Protein AF-A0A2V9C269-F1 (afdb_monomer)

pLDDT: mean 90.98, std 7.94, range [66.44, 98.56]

Sequence (159 aa):
MAYQQVLPTGTNFQASFNASKVSTNNSFNTVNPSLATTLEFTVTQPLLRNFGLFPIRAPILIAQSNLKQARANFT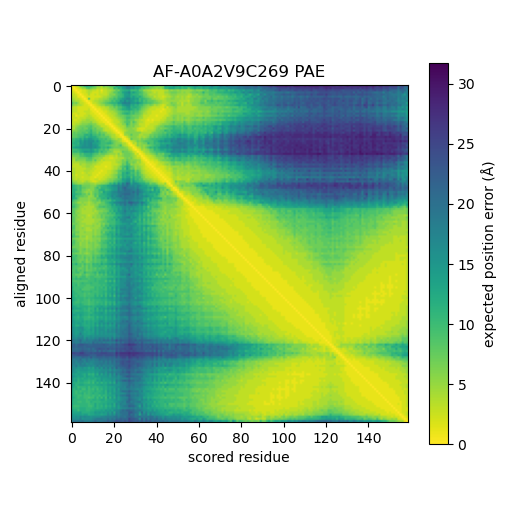AEVNTIILQVVQDYWSVVLARENLDVQRKSLDEAQKSYDHDKKALSLGALPPLDIYRSESQVASRRVGVIQAEYALKQTADIFR

Secondary structure (DSSP, 8-state):
-EEEEE-TTS-EEEEEEEEEEE----TT-SS-SEEEEEEEEEEE--SSTT-SHHHHHHHHHHHHHHHHHHHHHHHHHHHHHHHHHHHHHHHHHHHHHHHHHHHHHHHHHHHHHHHHHHHHHTT-S-TTHHHHHHHHHHHHHHHHHHHHHHHHHHHGGG-

Nearest PDB structures (foldseek):
  5c21-assembly1_A  TM=7.548E-01  e=9.177E-02  Escherichia coli
  5c21-assembly1_B  TM=8.311E-01  e=1.737E-01  Escherichia coli
  5c22-assembly3_C  TM=7.937E-01  e=2.716E-01  Escherichia coli
  5c22-assembly4_D  TM=7.219E-01  e=3.289E-01  Escherichia coli
  4tko-assembly1_B  TM=6.704E-01  e=1.964E+00  Aquifex aeolicus VF5

Solvent-accessible surface area (backbone atoms only — not comparable to full-atom values): 8637 Å² total; per-residue (Å²): 92,74,50,77,49,74,46,70,50,41,33,35,42,34,40,39,45,46,76,48,76,52,74,77,91,60,91,85,56,92,70,70,65,40,74,51,74,50,79,48,78,46,76,48,68,45,87,72,76,56,41,37,54,61,63,70,42,44,64,56,53,50,52,53,50,52,51,52,49,50,52,51,49,51,53,50,50,52,51,49,51,54,51,49,53,53,51,49,52,51,48,29,52,50,30,48,54,49,28,52,52,32,48,51,52,26,53,53,33,45,52,51,32,56,49,46,53,51,34,37,75,71,68,74,39,65,84,70,58,52,57,55,36,49,49,48,29,54,53,31,49,52,51,30,55,54,28,51,50,50,26,50,60,45,48,57,77,80,109

Radius of gyration: 44.08 Å; Cα contacts (8 Å, |Δi|>4): 139; chains: 1; bounding box: 69×50×122 Å

Foldseek 3Di:
DKDWDQDLFQKIKMWDWDWDFQADPDPPDPDGRDIDIDIDIDIDADDPPSGHNCVVCVVVVVVVVVVVVVVVVVVVVVVVVVVVVVVLVVQLVVLVVQLVVLVVQLVVLVVVLVVQVVCVVVVNHDPVVSVVSVVSNVVSVVSNVVSVVSSVVSVVVVD

Structure (mmCIF, N/CA/C/O backbone):
data_AF-A0A2V9C269-F1
#
_entry.id   AF-A0A2V9C269-F1
#
loop_
_atom_site.group_PDB
_atom_site.id
_atom_site.type_symbol
_atom_site.label_atom_id
_atom_site.label_alt_id
_atom_site.label_comp_id
_atom_site.label_asym_id
_atom_site.label_entity_id
_atom_site.label_seq_id
_atom_site.pdbx_PDB_ins_code
_atom_site.Cartn_x
_atom_site.Cartn_y
_atom_site.Cartn_z
_atom_site.occupancy
_atom_site.B_iso_or_equiv
_atom_site.auth_seq_id
_atom_site.auth_comp_id
_atom_site.auth_asym_id
_atom_site.auth_atom_id
_atom_site.pdbx_PDB_model_num
ATOM 1 N N . MET A 1 1 ? 17.841 16.210 -51.890 1.00 69.94 1 MET A N 1
ATOM 2 C CA . MET A 1 1 ? 17.170 15.007 -51.346 1.00 69.94 1 MET A CA 1
ATOM 3 C C . MET A 1 1 ? 18.230 14.135 -50.704 1.00 69.94 1 MET A C 1
ATOM 5 O O . MET A 1 1 ? 19.306 14.033 -51.278 1.00 69.94 1 MET A O 1
ATOM 9 N N . ALA A 1 2 ? 17.968 13.564 -49.530 1.00 82.50 2 ALA A N 1
ATOM 10 C CA . ALA A 1 2 ? 18.916 12.685 -48.852 1.00 82.50 2 ALA A CA 1
ATOM 11 C C . ALA A 1 2 ? 18.207 11.401 -48.410 1.00 82.50 2 ALA A C 1
ATOM 13 O O . ALA A 1 2 ? 17.127 11.464 -47.828 1.00 82.50 2 ALA A O 1
ATOM 14 N N . TYR A 1 3 ? 18.810 10.256 -48.711 1.00 89.50 3 TYR A N 1
ATOM 15 C CA . TYR A 1 3 ? 18.418 8.943 -48.217 1.00 89.50 3 TYR A CA 1
ATOM 16 C C . TYR A 1 3 ? 19.460 8.492 -47.201 1.00 89.50 3 TYR A C 1
ATOM 18 O O . TYR A 1 3 ? 20.652 8.591 -47.479 1.00 89.50 3 TYR A O 1
ATOM 26 N N . GLN A 1 4 ? 19.030 8.003 -46.040 1.00 91.50 4 GLN A N 1
ATOM 27 C CA . GLN A 1 4 ? 19.929 7.483 -45.015 1.00 91.50 4 GLN A CA 1
ATOM 28 C C . GLN A 1 4 ? 19.351 6.204 -44.416 1.00 91.50 4 GLN A C 1
ATOM 30 O O . GLN A 1 4 ? 18.192 6.177 -44.005 1.00 91.50 4 GLN A O 1
ATOM 35 N N . GLN A 1 5 ? 20.170 5.157 -44.327 1.00 88.56 5 GLN A N 1
ATOM 36 C CA . GLN A 1 5 ? 19.790 3.881 -43.732 1.00 88.56 5 GLN A CA 1
ATOM 37 C C . GLN A 1 5 ? 20.951 3.292 -42.932 1.00 88.56 5 GLN A C 1
ATOM 39 O O . GLN A 1 5 ? 22.079 3.204 -43.414 1.00 88.56 5 GLN A O 1
ATOM 44 N N . VAL A 1 6 ? 20.660 2.835 -41.714 1.00 87.44 6 VAL A N 1
ATOM 45 C CA . VAL A 1 6 ? 21.601 2.055 -40.904 1.00 87.44 6 VAL A CA 1
ATOM 46 C C . VAL A 1 6 ? 21.299 0.572 -41.099 1.00 87.44 6 VAL A C 1
ATOM 48 O O . VAL A 1 6 ? 20.184 0.111 -40.855 1.00 87.44 6 VAL A O 1
ATOM 51 N N . LEU A 1 7 ? 22.292 -0.175 -41.566 1.00 84.62 7 LEU A N 1
ATOM 52 C CA . LEU A 1 7 ? 22.238 -1.621 -41.728 1.00 84.62 7 LEU A CA 1
ATOM 53 C C . LEU A 1 7 ? 22.387 -2.315 -40.364 1.00 84.62 7 LEU A C 1
ATOM 55 O O . LEU A 1 7 ? 23.061 -1.788 -39.476 1.00 84.62 7 LEU A O 1
ATOM 59 N N . PRO A 1 8 ? 21.852 -3.540 -40.195 1.00 78.19 8 PRO A N 1
ATOM 60 C CA . PRO A 1 8 ? 21.970 -4.296 -38.945 1.00 78.19 8 PRO A CA 1
ATOM 61 C C . PRO A 1 8 ? 23.412 -4.507 -38.451 1.00 78.19 8 PRO A C 1
ATOM 63 O O . PRO A 1 8 ? 23.618 -4.756 -37.268 1.00 78.19 8 PRO A O 1
ATOM 66 N N . THR A 1 9 ? 24.403 -4.419 -39.340 1.00 79.69 9 THR A N 1
ATOM 67 C CA . THR A 1 9 ? 25.836 -4.600 -39.063 1.00 79.69 9 THR A CA 1
ATOM 68 C C . THR A 1 9 ? 26.529 -3.385 -38.440 1.00 79.69 9 THR A C 1
ATOM 70 O O . THR A 1 9 ? 27.705 -3.494 -38.098 1.00 79.69 9 THR A O 1
ATOM 73 N N . GLY A 1 10 ? 25.859 -2.234 -38.319 1.00 81.38 10 GLY A N 1
ATOM 74 C CA . GLY A 1 10 ? 26.494 -0.977 -37.894 1.00 81.38 10 GLY A CA 1
ATOM 75 C C . GLY A 1 10 ? 26.750 -0.005 -39.041 1.00 81.38 10 GLY A C 1
ATOM 76 O O . GLY A 1 10 ? 26.981 1.177 -38.798 1.00 81.38 10 GLY A O 1
ATOM 77 N N . THR A 1 11 ? 26.714 -0.488 -40.286 1.00 87.00 11 THR A N 1
ATOM 78 C CA . THR A 1 11 ? 27.056 0.309 -41.467 1.0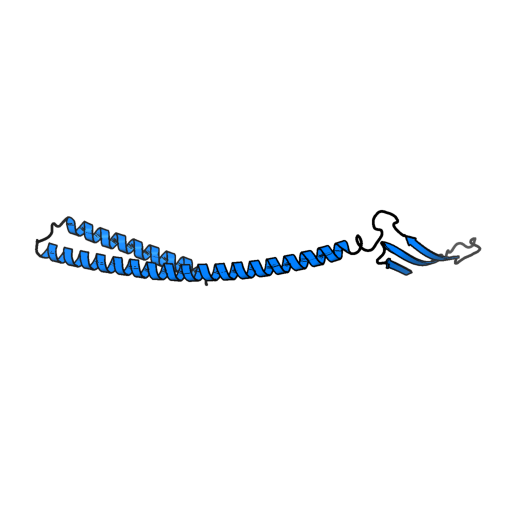0 87.00 11 THR A CA 1
ATOM 79 C C . THR A 1 11 ? 25.963 1.331 -41.765 1.00 87.00 11 THR A C 1
ATOM 81 O O . THR A 1 11 ? 24.801 0.969 -41.927 1.00 87.00 11 THR A O 1
ATOM 84 N N . ASN A 1 12 ? 26.325 2.605 -41.869 1.00 88.62 12 ASN A N 1
ATOM 85 C CA . ASN A 1 12 ? 25.430 3.677 -42.293 1.00 88.62 12 ASN A CA 1
ATOM 86 C C . ASN A 1 12 ? 25.665 3.974 -43.780 1.00 88.62 12 ASN A C 1
ATOM 88 O O . ASN A 1 12 ? 26.801 4.216 -44.188 1.00 88.62 12 ASN A O 1
ATOM 92 N N . PHE A 1 13 ? 24.600 3.917 -44.573 1.00 91.62 13 PHE A N 1
ATOM 93 C CA . PHE A 1 13 ? 24.581 4.287 -45.982 1.00 91.62 13 PHE A CA 1
ATOM 94 C C . PHE A 1 13 ? 23.792 5.584 -46.147 1.00 91.62 13 PHE A C 1
ATOM 96 O O . PHE A 1 13 ? 22.622 5.648 -45.761 1.00 91.62 13 PHE A O 1
ATOM 103 N N . GLN A 1 14 ? 24.414 6.592 -46.752 1.00 93.25 14 GLN A N 1
ATOM 104 C CA . GLN A 1 14 ? 23.788 7.865 -47.072 1.00 93.25 14 GLN A CA 1
ATOM 105 C C . GLN A 1 14 ? 23.986 8.198 -48.553 1.00 93.25 14 GLN A C 1
ATOM 107 O O . GLN A 1 14 ? 25.093 8.114 -49.072 1.00 93.25 14 GLN A O 1
ATOM 112 N N . ALA A 1 15 ? 22.912 8.593 -49.230 1.00 92.81 15 ALA A N 1
ATOM 113 C CA . ALA A 1 15 ? 22.949 9.109 -50.592 1.00 92.81 15 ALA A CA 1
ATOM 114 C C . ALA A 1 15 ? 22.329 10.505 -50.602 1.00 92.81 15 ALA A C 1
ATOM 116 O O . ALA A 1 15 ? 21.193 10.677 -50.156 1.00 92.81 15 ALA A O 1
ATOM 117 N N . SER A 1 16 ? 23.063 11.503 -51.085 1.00 92.50 16 SER A N 1
ATOM 118 C CA . SER A 1 16 ? 22.619 12.891 -51.128 1.00 92.50 16 SER A CA 1
ATOM 119 C C . SER A 1 16 ? 22.661 13.418 -52.562 1.00 92.50 16 SER A C 1
ATOM 121 O O . SER A 1 16 ? 23.613 13.204 -53.304 1.00 92.50 16 SER A O 1
ATOM 123 N N . PHE A 1 17 ? 21.583 14.079 -52.972 1.00 92.19 17 PHE A N 1
ATOM 124 C CA . PHE A 1 17 ? 21.476 14.770 -54.250 1.00 92.19 17 PHE A CA 1
ATOM 125 C C . PHE A 1 17 ? 21.158 16.238 -53.986 1.00 92.19 17 PHE A C 1
ATOM 127 O O . PHE A 1 17 ? 20.111 16.564 -53.405 1.00 92.19 17 PHE A O 1
ATOM 134 N N . ASN A 1 18 ? 22.054 17.119 -54.413 1.00 90.75 18 ASN A N 1
ATOM 135 C CA . ASN A 1 18 ? 21.913 18.562 -54.336 1.00 90.75 18 ASN A CA 1
ATOM 136 C C . ASN A 1 18 ? 22.000 19.148 -55.747 1.00 90.75 18 ASN A C 1
ATOM 138 O O . ASN A 1 18 ? 22.950 18.878 -56.469 1.00 90.75 18 ASN A O 1
ATOM 142 N N . ALA A 1 19 ? 21.017 19.953 -56.135 1.00 88.62 19 ALA A N 1
ATOM 143 C CA . ALA A 1 19 ? 21.077 20.755 -57.347 1.00 88.62 19 ALA A CA 1
ATOM 144 C C . ALA A 1 19 ? 20.823 22.206 -56.946 1.00 88.62 19 ALA A C 1
ATOM 146 O O . ALA A 1 19 ? 19.742 22.542 -56.459 1.00 88.62 19 ALA A O 1
ATOM 147 N N . SER A 1 20 ? 21.831 23.053 -57.120 1.00 87.00 20 SER A N 1
ATOM 148 C CA . SER A 1 20 ? 21.763 24.478 -56.826 1.00 87.00 20 SER A CA 1
ATOM 149 C C . SER A 1 20 ? 21.862 25.263 -58.127 1.00 87.00 20 SER A C 1
ATOM 151 O O . SER A 1 20 ? 22.798 25.108 -58.910 1.00 87.00 20 SER A O 1
ATOM 153 N N . LYS A 1 21 ? 20.848 26.089 -58.381 1.00 86.62 21 LYS A N 1
ATOM 154 C CA . LYS A 1 21 ? 20.827 27.033 -59.495 1.00 86.62 21 LYS A CA 1
ATOM 155 C C . LYS A 1 21 ? 21.064 28.421 -58.923 1.00 86.62 21 LYS A C 1
ATOM 157 O O . LYS A 1 21 ? 20.226 28.917 -58.173 1.00 86.62 21 LYS A O 1
ATOM 162 N N . VAL A 1 22 ? 22.181 29.039 -59.281 1.00 81.69 22 VAL A N 1
ATOM 163 C CA . VAL A 1 22 ? 22.511 30.402 -58.868 1.00 81.69 22 VAL A CA 1
ATOM 164 C C . VAL A 1 22 ? 22.366 31.314 -60.080 1.00 81.69 22 VAL A C 1
ATOM 166 O O . VAL A 1 22 ? 23.098 31.203 -61.062 1.00 81.69 22 VAL A O 1
ATOM 169 N N . SER A 1 23 ? 21.387 32.211 -60.013 1.00 84.69 23 SER A N 1
ATOM 170 C CA . SER A 1 23 ? 21.170 33.254 -61.017 1.00 84.69 23 SER A CA 1
ATOM 171 C C . SER A 1 23 ? 21.701 34.582 -60.478 1.00 84.69 23 SER A C 1
ATOM 173 O O . SER A 1 23 ? 21.441 34.920 -59.324 1.00 84.69 23 SER A O 1
ATOM 175 N N . THR A 1 24 ? 22.411 35.353 -61.301 1.00 79.44 24 THR A N 1
ATOM 176 C CA . THR A 1 24 ? 22.871 36.713 -60.956 1.00 79.44 24 THR A CA 1
ATOM 177 C C . THR A 1 24 ? 22.316 37.746 -61.942 1.00 79.44 24 THR A C 1
ATOM 179 O O . THR A 1 24 ? 21.845 37.387 -63.015 1.00 79.44 24 THR A O 1
ATOM 182 N N . ASN A 1 25 ? 22.340 39.031 -61.600 1.00 80.38 25 ASN A N 1
ATOM 183 C CA . ASN A 1 25 ? 21.945 40.138 -62.484 1.00 80.38 25 ASN A CA 1
ATOM 184 C C . ASN A 1 25 ? 23.157 40.904 -63.053 1.00 80.38 25 ASN A C 1
ATOM 186 O O . ASN A 1 25 ? 22.989 41.946 -63.679 1.00 80.38 25 ASN A O 1
ATOM 190 N N . ASN A 1 26 ? 24.375 40.404 -62.824 1.00 78.38 26 ASN A N 1
ATOM 191 C CA . ASN A 1 26 ? 25.607 41.037 -63.281 1.00 78.38 26 ASN A CA 1
ATOM 192 C C . ASN A 1 26 ? 25.884 40.746 -64.769 1.00 78.38 26 ASN A C 1
ATOM 194 O O . ASN A 1 26 ? 26.127 39.599 -65.145 1.00 78.38 26 ASN A O 1
ATOM 198 N N . SER A 1 27 ? 25.916 41.800 -65.588 1.00 75.38 27 SER A N 1
ATOM 199 C CA . SER A 1 27 ? 26.142 41.759 -67.042 1.00 75.38 27 SER A CA 1
ATOM 200 C C . SER A 1 27 ? 27.546 41.306 -67.463 1.00 75.38 27 SER A C 1
ATOM 202 O O . SER A 1 27 ? 27.749 40.973 -68.626 1.00 75.38 27 SER A O 1
ATOM 204 N N . PHE A 1 28 ? 28.514 41.282 -66.538 1.00 79.44 28 PHE A N 1
ATOM 205 C CA . PHE A 1 28 ? 29.874 40.782 -66.783 1.00 79.44 28 PHE A CA 1
ATOM 206 C C . PHE A 1 28 ? 30.040 39.286 -66.478 1.00 79.44 28 PHE A C 1
ATOM 208 O O . PHE A 1 28 ? 31.120 38.736 -66.689 1.00 79.44 28 PHE A O 1
ATOM 215 N N . ASN A 1 29 ? 29.000 38.611 -65.971 1.00 76.25 29 ASN A N 1
ATOM 216 C CA . ASN A 1 29 ? 29.059 37.176 -65.719 1.00 76.25 29 ASN A CA 1
ATOM 217 C C . ASN A 1 29 ? 28.689 36.394 -66.989 1.00 76.25 29 ASN A C 1
ATOM 219 O O . ASN A 1 29 ? 27.528 36.360 -67.391 1.00 76.25 29 ASN A O 1
ATOM 223 N N . THR A 1 30 ? 29.681 35.763 -67.617 1.00 68.00 30 THR A N 1
ATOM 224 C CA . THR A 1 30 ? 29.549 35.088 -68.919 1.00 68.00 30 THR A CA 1
ATOM 225 C C . THR A 1 30 ? 28.811 33.747 -68.861 1.00 68.00 30 THR A C 1
ATOM 227 O O . THR A 1 30 ? 28.355 33.272 -69.899 1.00 68.00 30 THR A O 1
ATOM 230 N N . VAL A 1 31 ? 28.647 33.143 -67.675 1.00 66.44 31 VAL A N 1
ATOM 231 C CA . VAL A 1 31 ? 27.913 31.878 -67.482 1.00 66.44 31 VAL A CA 1
ATOM 232 C C . VAL A 1 31 ? 26.880 32.050 -66.368 1.00 66.44 31 VAL A C 1
ATOM 234 O O . VAL A 1 31 ? 27.180 31.949 -65.178 1.00 66.44 31 VAL A O 1
ATOM 237 N N . ASN A 1 32 ? 25.645 32.347 -66.770 1.00 77.31 32 ASN A N 1
ATOM 238 C CA . ASN A 1 32 ? 24.528 32.652 -65.882 1.00 77.31 32 ASN A CA 1
ATOM 239 C C . ASN A 1 32 ? 23.202 32.211 -66.532 1.00 77.31 32 ASN A C 1
ATOM 241 O O . ASN A 1 32 ? 22.956 32.581 -67.681 1.00 77.31 32 ASN A O 1
ATOM 245 N N . PRO A 1 33 ? 22.325 31.469 -65.834 1.00 74.00 33 PRO A N 1
ATOM 246 C CA . PRO A 1 33 ? 22.483 30.934 -64.478 1.00 74.00 33 PRO A CA 1
ATOM 247 C C . PRO A 1 33 ? 23.500 29.792 -64.406 1.00 74.00 33 PRO A C 1
ATOM 249 O O . PRO A 1 33 ? 23.561 28.958 -65.308 1.00 74.00 33 PRO A O 1
ATOM 252 N N . SER A 1 34 ? 24.268 29.728 -63.316 1.00 81.31 34 SER A N 1
ATOM 253 C CA . SER A 1 34 ? 25.125 28.575 -63.044 1.00 81.31 34 SER A CA 1
ATOM 254 C C . SER A 1 34 ? 24.307 27.484 -62.357 1.00 81.31 34 SER A C 1
ATOM 256 O O . SER A 1 34 ? 23.530 27.739 -61.434 1.00 81.31 34 SER A O 1
ATOM 258 N N . LEU A 1 35 ? 24.447 26.255 -62.847 1.00 84.06 35 LEU A N 1
ATOM 259 C CA . LEU A 1 35 ? 23.828 25.077 -62.257 1.00 84.06 35 LEU A CA 1
ATOM 260 C C . LEU A 1 35 ? 24.937 24.178 -61.717 1.00 84.06 35 LEU A C 1
ATOM 262 O O . LEU A 1 35 ? 25.739 23.659 -62.489 1.00 84.06 35 LEU A O 1
ATOM 266 N N . ALA A 1 36 ? 24.969 23.984 -60.402 1.00 84.56 36 ALA A N 1
ATOM 267 C CA . ALA A 1 36 ? 25.859 23.039 -59.744 1.00 84.56 36 ALA A CA 1
ATOM 268 C C . ALA A 1 36 ? 25.028 21.873 -59.214 1.00 84.56 36 ALA A C 1
ATOM 270 O O . ALA A 1 36 ? 24.131 22.056 -58.391 1.00 84.56 36 ALA A O 1
ATOM 271 N N . THR A 1 37 ? 25.314 20.676 -59.718 1.00 89.56 37 THR A N 1
ATOM 272 C CA . THR A 1 37 ? 24.662 19.443 -59.277 1.00 89.56 37 THR A CA 1
ATOM 273 C C . THR A 1 37 ? 25.699 18.537 -58.637 1.00 89.56 37 THR A C 1
ATOM 275 O O . THR A 1 37 ? 26.708 18.220 -59.262 1.00 89.56 37 THR A O 1
ATOM 278 N N . THR A 1 38 ? 25.431 18.106 -57.410 1.00 89.81 38 THR A N 1
ATOM 279 C CA . THR A 1 38 ? 26.279 17.212 -56.627 1.00 89.81 38 THR A CA 1
ATOM 280 C C . THR A 1 38 ? 25.469 15.985 -56.238 1.00 89.81 38 THR A C 1
ATOM 282 O O . THR A 1 38 ? 24.405 16.096 -55.626 1.00 89.81 38 THR A O 1
ATOM 285 N N . LEU A 1 39 ? 25.983 14.811 -56.595 1.00 91.44 39 LEU A N 1
ATOM 286 C CA . LEU A 1 39 ? 25.495 13.519 -56.131 1.00 91.44 39 LEU A CA 1
ATOM 287 C C . LEU A 1 39 ? 26.598 12.888 -55.279 1.00 91.44 39 LEU A C 1
ATOM 289 O O . LEU A 1 39 ? 27.709 12.691 -55.765 1.00 91.44 39 LEU A O 1
ATOM 293 N N . GLU A 1 40 ? 26.296 12.594 -54.021 1.00 92.50 40 GLU A N 1
ATOM 294 C CA . GLU A 1 40 ? 27.244 12.055 -53.047 1.00 92.50 40 GLU A CA 1
ATOM 295 C C . GLU A 1 40 ? 26.716 10.740 -52.473 1.00 92.50 40 GLU A C 1
ATOM 297 O O . GLU A 1 40 ? 25.550 10.638 -52.086 1.00 92.50 40 GLU A O 1
ATOM 302 N N . PHE A 1 41 ? 27.591 9.739 -52.396 1.00 93.12 41 PHE A N 1
ATOM 303 C CA . PHE A 1 41 ? 27.320 8.469 -51.732 1.00 93.12 41 PHE A CA 1
ATOM 304 C C . PHE A 1 41 ? 28.346 8.266 -50.623 1.00 93.12 41 PHE A C 1
ATOM 306 O O . PHE A 1 41 ? 29.542 8.164 -50.892 1.00 93.12 41 PHE A O 1
ATOM 313 N N . THR A 1 42 ? 27.868 8.161 -49.389 1.00 93.12 42 THR A N 1
ATOM 314 C CA . THR A 1 42 ? 28.701 8.031 -48.195 1.00 93.12 42 THR A CA 1
ATOM 315 C C . THR A 1 42 ? 28.367 6.731 -47.483 1.00 93.12 42 THR A C 1
ATOM 317 O O . THR A 1 42 ? 27.226 6.490 -47.086 1.00 93.12 42 THR A O 1
ATOM 320 N N . VAL A 1 43 ? 29.378 5.878 -47.311 1.00 91.38 43 VAL A N 1
ATOM 321 C CA . VAL A 1 43 ? 29.270 4.611 -46.578 1.00 91.38 43 VAL A CA 1
ATOM 322 C C . VAL A 1 43 ? 30.195 4.671 -45.373 1.00 91.38 43 VAL A C 1
ATOM 324 O O . VAL A 1 43 ? 31.407 4.798 -45.518 1.00 91.38 43 VAL A O 1
ATOM 327 N N . THR A 1 44 ? 29.636 4.588 -44.168 1.00 90.25 44 THR A N 1
ATOM 328 C CA . THR A 1 44 ? 30.401 4.594 -42.915 1.00 90.25 44 THR A CA 1
ATOM 329 C C . THR A 1 44 ? 30.245 3.254 -42.213 1.00 90.25 44 THR A C 1
ATOM 331 O O . THR A 1 44 ? 29.164 2.932 -41.722 1.00 90.25 44 THR A O 1
ATOM 334 N N . GLN A 1 45 ? 31.327 2.477 -42.142 1.00 86.62 45 GLN A N 1
ATOM 335 C CA . GLN A 1 45 ? 31.360 1.197 -41.439 1.00 86.62 45 GLN A CA 1
ATOM 336 C C . GLN A 1 45 ? 32.261 1.291 -40.198 1.00 86.62 45 GLN A C 1
ATOM 338 O O . GLN A 1 45 ? 33.477 1.440 -40.338 1.00 86.62 45 GLN A O 1
ATOM 343 N N . PRO A 1 46 ? 31.707 1.190 -38.978 1.00 83.44 46 PRO A N 1
ATOM 344 C CA . PRO A 1 46 ? 32.530 1.041 -37.785 1.00 83.44 46 PRO A CA 1
ATOM 345 C C . PRO A 1 46 ? 33.257 -0.310 -37.818 1.00 83.44 46 PRO A C 1
ATOM 347 O O . PRO A 1 46 ? 32.630 -1.331 -38.079 1.00 83.44 46 PRO A O 1
ATOM 350 N N . LEU A 1 47 ? 34.565 -0.330 -37.541 1.00 80.31 47 LEU A N 1
ATOM 351 C CA . LEU A 1 47 ? 35.379 -1.560 -37.571 1.00 80.31 47 LEU A CA 1
ATOM 352 C C . LEU A 1 47 ? 35.616 -2.180 -36.184 1.00 80.31 47 LEU A C 1
ATOM 354 O O . LEU A 1 47 ? 35.896 -3.368 -36.087 1.00 80.31 47 LEU A O 1
ATOM 358 N N . LEU A 1 48 ? 35.505 -1.383 -35.113 1.00 78.69 48 LEU A N 1
ATOM 359 C CA . LEU A 1 48 ? 35.778 -1.812 -33.732 1.00 78.69 48 LEU A CA 1
ATOM 360 C C . LEU A 1 48 ? 34.570 -1.559 -32.818 1.00 78.69 48 LEU A C 1
ATOM 362 O O . LEU A 1 48 ? 33.853 -2.482 -32.442 1.00 78.69 48 LEU A O 1
ATOM 366 N N . ARG A 1 49 ? 34.302 -0.292 -32.473 1.00 69.50 49 ARG A N 1
ATOM 367 C CA . ARG A 1 49 ? 33.161 0.105 -31.632 1.00 69.50 49 ARG A CA 1
ATOM 368 C C . ARG A 1 49 ? 31.922 0.311 -32.501 1.00 69.50 49 ARG A C 1
ATOM 370 O O . ARG A 1 49 ? 31.997 1.068 -33.460 1.00 69.50 49 ARG A O 1
ATOM 377 N N . ASN A 1 50 ? 30.795 -0.298 -32.126 1.00 68.75 50 ASN A N 1
ATOM 378 C CA . ASN A 1 50 ? 29.523 -0.306 -32.873 1.00 68.75 50 ASN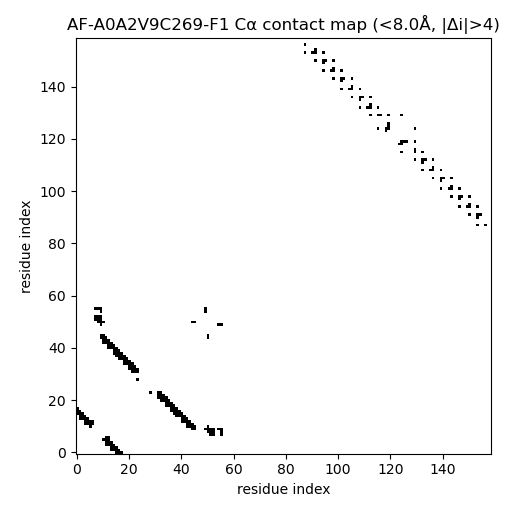 A CA 1
ATOM 379 C C . ASN A 1 50 ? 29.491 -1.203 -34.125 1.00 68.75 50 ASN A C 1
ATOM 381 O O . ASN A 1 50 ? 28.581 -1.074 -34.941 1.00 68.75 50 ASN A O 1
ATOM 385 N N . PHE A 1 51 ? 30.451 -2.120 -34.266 1.00 71.94 51 PHE A N 1
ATOM 386 C CA . PHE A 1 51 ? 30.416 -3.145 -35.306 1.00 71.94 51 PHE A CA 1
ATOM 387 C C . PHE A 1 51 ? 29.562 -4.347 -34.871 1.00 71.94 51 PHE A C 1
ATOM 389 O O . PHE A 1 51 ? 29.629 -4.792 -33.723 1.00 71.94 51 PHE A O 1
ATOM 396 N N . GLY A 1 52 ? 28.768 -4.889 -35.795 1.00 76.88 52 GLY A N 1
ATOM 397 C CA . GLY A 1 52 ? 27.954 -6.085 -35.586 1.00 76.88 52 GLY A CA 1
ATOM 398 C C . GLY A 1 52 ? 26.535 -5.820 -35.068 1.00 76.88 52 GLY A C 1
ATOM 399 O O . GLY A 1 52 ? 26.103 -4.689 -34.868 1.00 76.88 52 GLY A O 1
ATOM 400 N N . LEU A 1 53 ? 25.789 -6.909 -34.854 1.00 75.06 53 LEU A N 1
ATOM 401 C CA . LEU A 1 53 ? 24.357 -6.867 -34.518 1.00 75.06 53 LEU A CA 1
ATOM 402 C C . LEU A 1 53 ? 24.080 -6.393 -33.082 1.00 75.06 53 LEU A C 1
ATOM 404 O O . LEU A 1 53 ? 23.018 -5.839 -32.805 1.00 75.06 53 LEU A O 1
ATOM 408 N N . PHE A 1 54 ? 25.006 -6.653 -32.158 1.00 77.94 54 PHE A N 1
ATOM 409 C CA . PHE A 1 54 ? 24.816 -6.432 -30.724 1.00 77.94 54 PHE A CA 1
ATOM 410 C C . PHE A 1 54 ? 24.571 -4.957 -30.343 1.00 77.94 54 PHE A C 1
ATOM 412 O O . PHE A 1 54 ? 23.532 -4.686 -29.742 1.00 77.94 54 PHE A O 1
ATOM 419 N N . PRO A 1 55 ? 25.432 -3.987 -30.711 1.00 80.56 55 PRO A N 1
ATOM 420 C CA . PRO A 1 55 ? 25.260 -2.585 -30.316 1.00 80.56 55 PRO A CA 1
ATOM 421 C C . PRO A 1 55 ? 23.991 -1.941 -30.894 1.00 80.56 55 PRO A C 1
ATOM 423 O O . PRO A 1 55 ? 23.351 -1.147 -30.212 1.00 80.56 55 PRO A O 1
ATOM 426 N N . ILE A 1 56 ? 23.576 -2.323 -32.109 1.00 79.25 56 ILE A N 1
ATOM 427 C CA . ILE A 1 56 ? 22.321 -1.842 -32.716 1.00 79.25 56 ILE A CA 1
ATOM 428 C C . ILE A 1 56 ? 21.090 -2.461 -32.047 1.00 79.25 56 ILE A C 1
ATOM 430 O O . ILE A 1 56 ? 20.070 -1.793 -31.892 1.00 79.25 56 ILE A O 1
ATOM 434 N N . ARG A 1 57 ? 21.154 -3.741 -31.658 1.00 84.25 57 ARG A N 1
ATOM 435 C CA . ARG A 1 57 ? 20.023 -4.440 -31.026 1.00 84.25 57 ARG A CA 1
ATOM 436 C C . ARG A 1 57 ? 19.915 -4.181 -29.528 1.00 84.25 57 ARG A C 1
ATOM 438 O O . ARG A 1 57 ? 18.839 -4.391 -28.977 1.00 84.25 57 ARG A O 1
ATOM 445 N N . ALA A 1 58 ? 20.979 -3.727 -28.869 1.00 87.25 58 ALA A N 1
ATOM 446 C CA . ALA A 1 58 ? 20.990 -3.495 -27.427 1.00 87.25 58 ALA A CA 1
ATOM 447 C C . ALA A 1 58 ? 19.841 -2.581 -26.949 1.00 87.25 58 ALA A C 1
ATOM 449 O O . ALA A 1 58 ? 19.133 -3.000 -26.035 1.00 87.25 58 ALA A O 1
ATOM 450 N N . PRO A 1 59 ? 19.536 -1.427 -27.584 1.00 88.81 59 PRO A N 1
ATOM 451 C CA . PRO A 1 59 ? 18.375 -0.614 -27.209 1.00 88.81 59 PRO A CA 1
ATOM 452 C C . PRO A 1 59 ? 17.040 -1.364 -27.314 1.00 88.81 59 PRO A C 1
ATOM 454 O O . PRO A 1 59 ? 16.170 -1.189 -26.466 1.00 88.81 59 PRO A O 1
ATOM 457 N N . ILE A 1 60 ? 16.885 -2.239 -28.315 1.00 90.00 60 ILE A N 1
ATOM 458 C CA . ILE A 1 60 ? 15.675 -3.056 -28.498 1.00 90.00 60 ILE A CA 1
ATOM 459 C C . ILE A 1 60 ? 15.567 -4.099 -27.384 1.00 90.00 60 ILE A C 1
ATOM 461 O O . ILE A 1 60 ? 14.499 -4.265 -26.802 1.00 90.00 60 ILE A O 1
ATOM 465 N N . LEU A 1 61 ? 16.664 -4.786 -27.058 1.00 91.69 61 LEU A N 1
ATOM 466 C CA . LEU A 1 61 ? 16.696 -5.767 -25.970 1.00 91.69 61 LEU A CA 1
ATOM 467 C C . LEU A 1 61 ? 16.429 -5.109 -24.611 1.00 91.69 61 LEU A C 1
ATOM 469 O O . LEU A 1 61 ? 15.682 -5.654 -23.802 1.00 91.69 61 LEU A O 1
ATOM 473 N N . ILE A 1 62 ? 16.982 -3.916 -24.383 1.00 94.88 62 ILE A N 1
ATOM 474 C CA . ILE A 1 62 ? 16.705 -3.108 -23.191 1.00 94.88 62 ILE A CA 1
ATOM 475 C C . ILE A 1 62 ? 15.219 -2.740 -23.146 1.00 94.88 62 ILE A C 1
ATOM 477 O O . ILE A 1 62 ? 14.571 -2.973 -22.130 1.00 94.88 62 ILE A O 1
ATOM 481 N N . ALA A 1 63 ? 14.643 -2.250 -24.247 1.00 95.31 63 ALA A N 1
ATOM 482 C CA . ALA A 1 63 ? 13.218 -1.927 -24.317 1.00 95.31 63 ALA A CA 1
ATOM 483 C C . ALA A 1 63 ? 12.324 -3.158 -24.065 1.00 95.31 63 ALA A C 1
ATOM 485 O O . ALA A 1 63 ? 11.324 -3.061 -23.355 1.00 95.31 63 ALA A O 1
ATOM 486 N N . GLN A 1 64 ? 12.700 -4.332 -24.582 1.00 97.06 64 GLN A N 1
ATOM 487 C CA . GLN A 1 64 ? 12.000 -5.592 -24.315 1.00 97.06 64 GLN A CA 1
ATOM 488 C C . GLN A 1 64 ? 12.075 -5.995 -22.836 1.00 97.06 64 GLN A C 1
ATOM 490 O O . GLN A 1 64 ? 11.065 -6.410 -22.266 1.00 97.06 64 GLN A O 1
ATOM 495 N N . SER A 1 65 ? 13.242 -5.865 -22.203 1.00 97.31 65 SER A N 1
ATOM 496 C CA . SER A 1 65 ? 13.415 -6.125 -20.768 1.00 97.31 65 SER A CA 1
ATOM 497 C C . SER A 1 65 ? 12.621 -5.140 -19.910 1.00 97.31 65 SER A C 1
ATOM 499 O O . SER A 1 65 ? 11.919 -5.568 -18.996 1.00 97.31 65 SER A O 1
ATOM 501 N N . ASN A 1 66 ? 12.634 -3.851 -20.256 1.00 97.75 66 ASN A N 1
ATOM 502 C CA . ASN A 1 66 ? 11.844 -2.822 -19.578 1.00 97.75 66 ASN A CA 1
ATOM 503 C C . ASN A 1 66 ? 10.342 -3.107 -19.685 1.00 97.75 66 ASN A C 1
ATOM 505 O O . ASN A 1 66 ? 9.614 -2.959 -18.710 1.00 97.75 66 ASN A O 1
ATOM 509 N N . LEU A 1 67 ? 9.868 -3.584 -20.840 1.00 98.12 67 LEU A N 1
ATOM 510 C CA . LEU A 1 67 ? 8.474 -3.992 -21.014 1.00 98.12 67 LEU A CA 1
ATOM 511 C C . LEU A 1 67 ? 8.116 -5.203 -20.141 1.00 98.12 67 LEU A C 1
ATOM 513 O O . LEU A 1 67 ? 7.035 -5.233 -19.552 1.00 98.12 67 LEU A O 1
ATOM 517 N N . LYS A 1 68 ? 9.009 -6.194 -20.018 1.00 98.19 68 LYS A N 1
ATOM 518 C CA . LYS A 1 68 ? 8.806 -7.324 -19.094 1.00 98.19 68 LYS A CA 1
ATOM 519 C C . LYS A 1 68 ? 8.737 -6.849 -17.642 1.00 98.19 68 LYS A C 1
ATOM 521 O O . LYS A 1 68 ? 7.840 -7.272 -16.918 1.00 98.19 68 LYS A O 1
ATOM 526 N N . GLN A 1 69 ? 9.631 -5.945 -17.242 1.00 98.44 69 GLN A N 1
ATOM 527 C CA . GLN A 1 69 ? 9.632 -5.349 -15.907 1.00 98.44 69 GLN A CA 1
ATOM 528 C C . GLN A 1 69 ? 8.349 -4.553 -15.643 1.00 98.44 69 GLN A C 1
ATOM 530 O O . GLN A 1 69 ? 7.719 -4.748 -14.611 1.00 98.44 69 GLN A O 1
ATOM 535 N N . ALA A 1 70 ? 7.910 -3.724 -16.591 1.00 98.19 70 ALA A N 1
ATOM 536 C CA . ALA A 1 70 ? 6.675 -2.953 -16.469 1.00 98.19 70 ALA A CA 1
ATOM 537 C C . ALA A 1 70 ? 5.447 -3.859 -16.277 1.00 98.19 70 ALA A C 1
ATOM 539 O O . ALA A 1 70 ? 4.603 -3.581 -15.431 1.00 98.19 70 ALA A O 1
ATOM 540 N N . ARG A 1 71 ? 5.370 -4.987 -16.998 1.00 98.44 71 ARG A N 1
ATOM 541 C CA . ARG A 1 71 ? 4.296 -5.983 -16.817 1.00 98.44 71 ARG A CA 1
ATOM 542 C C . ARG A 1 71 ? 4.335 -6.654 -15.443 1.00 98.44 71 ARG A C 1
ATOM 544 O O . ARG A 1 71 ? 3.285 -6.858 -14.834 1.00 98.44 71 ARG A O 1
ATOM 551 N N . ALA A 1 72 ? 5.527 -7.002 -14.962 1.00 98.38 72 ALA A N 1
ATOM 552 C CA . ALA A 1 72 ? 5.693 -7.581 -13.632 1.00 98.38 72 ALA A CA 1
ATOM 553 C C . ALA A 1 72 ? 5.291 -6.581 -12.535 1.00 98.38 72 ALA A C 1
ATOM 555 O O . ALA A 1 72 ? 4.530 -6.939 -11.641 1.00 98.38 72 ALA A O 1
ATOM 556 N N . ASN A 1 73 ? 5.717 -5.320 -12.658 1.00 98.50 73 ASN A N 1
ATOM 557 C CA . ASN A 1 73 ? 5.350 -4.245 -11.736 1.00 98.50 73 ASN A CA 1
ATOM 558 C C . ASN A 1 73 ? 3.839 -4.003 -11.724 1.00 98.50 73 ASN A C 1
ATOM 560 O O . ASN A 1 73 ? 3.255 -3.939 -10.651 1.00 98.50 73 ASN A O 1
ATOM 564 N N . PHE A 1 74 ? 3.197 -3.962 -12.894 1.00 98.44 74 PHE A N 1
ATOM 565 C CA . PHE A 1 74 ? 1.742 -3.841 -12.990 1.00 98.44 74 PHE A CA 1
ATOM 566 C C . PHE A 1 74 ? 1.024 -4.984 -12.259 1.00 98.44 74 PHE A C 1
ATOM 568 O O . PHE A 1 74 ? 0.090 -4.760 -11.499 1.00 98.44 74 PHE A O 1
ATOM 575 N N . THR A 1 75 ? 1.498 -6.220 -12.434 1.00 98.38 75 THR A N 1
ATOM 576 C CA . THR A 1 75 ? 0.927 -7.384 -11.737 1.00 98.38 75 THR A CA 1
ATOM 577 C C . THR A 1 75 ? 1.116 -7.280 -10.219 1.00 98.38 75 THR A C 1
ATOM 579 O O . THR A 1 75 ? 0.204 -7.593 -9.455 1.00 98.38 75 THR A O 1
ATOM 582 N N . ALA A 1 76 ? 2.284 -6.819 -9.766 1.00 98.50 76 ALA A N 1
ATOM 583 C CA . ALA A 1 76 ? 2.562 -6.604 -8.348 1.00 98.50 76 ALA A CA 1
ATOM 584 C C . ALA A 1 76 ? 1.688 -5.489 -7.746 1.00 98.50 76 ALA A C 1
ATOM 586 O O . ALA A 1 76 ? 1.190 -5.636 -6.630 1.00 98.50 76 ALA A O 1
ATOM 587 N N . GLU A 1 77 ? 1.456 -4.410 -8.493 1.00 98.50 77 GLU A N 1
ATOM 588 C CA . GLU A 1 77 ? 0.590 -3.299 -8.094 1.00 98.50 77 GLU A CA 1
ATOM 589 C C . GLU A 1 77 ? -0.866 -3.755 -7.958 1.00 98.50 77 GLU A C 1
ATOM 591 O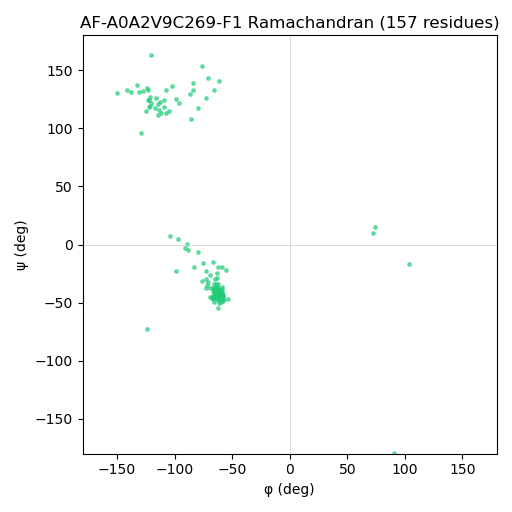 O . GLU A 1 77 ? -1.483 -3.526 -6.920 1.00 98.50 77 GLU A O 1
ATOM 596 N N . VAL A 1 78 ? -1.383 -4.512 -8.932 1.00 98.50 78 VAL A N 1
ATOM 597 C CA . VAL A 1 78 ? -2.721 -5.122 -8.851 1.00 98.50 78 VAL A CA 1
ATOM 598 C C . VAL A 1 78 ? -2.851 -6.008 -7.609 1.00 98.50 78 VAL A C 1
ATOM 600 O O . VAL A 1 78 ? -3.817 -5.875 -6.861 1.00 98.50 78 VAL A O 1
ATOM 603 N N . ASN A 1 79 ? -1.871 -6.875 -7.341 1.00 98.31 79 ASN A N 1
ATOM 604 C CA . ASN A 1 79 ? -1.888 -7.728 -6.149 1.00 98.31 79 ASN A CA 1
ATOM 605 C C . ASN A 1 79 ? -1.836 -6.918 -4.847 1.00 98.31 79 ASN A C 1
ATOM 607 O O . ASN A 1 79 ? -2.509 -7.273 -3.881 1.00 98.31 79 ASN A O 1
ATOM 611 N N . THR A 1 80 ? -1.067 -5.828 -4.823 1.00 98.56 80 THR A N 1
ATOM 612 C CA . THR A 1 80 ? -0.983 -4.923 -3.668 1.00 98.56 80 THR A CA 1
ATOM 613 C C . THR A 1 80 ? -2.328 -4.260 -3.401 1.00 98.56 80 THR A C 1
ATOM 615 O O . THR A 1 80 ? -2.785 -4.251 -2.262 1.00 98.56 80 THR A O 1
ATOM 618 N N . ILE A 1 81 ? -3.002 -3.777 -4.448 1.00 98.00 81 ILE A N 1
ATOM 619 C CA . ILE A 1 81 ? -4.333 -3.170 -4.335 1.00 98.00 81 ILE A CA 1
ATOM 620 C C . ILE A 1 81 ? -5.354 -4.200 -3.840 1.00 98.00 81 ILE A C 1
ATOM 622 O O . ILE A 1 81 ? -6.120 -3.906 -2.927 1.00 98.00 81 ILE A O 1
ATOM 626 N N . ILE A 1 82 ? -5.348 -5.421 -4.387 1.00 98.00 82 ILE A N 1
ATOM 627 C CA . ILE A 1 82 ? -6.242 -6.497 -3.928 1.00 98.00 82 ILE A CA 1
ATOM 628 C C . ILE A 1 82 ? -6.010 -6.791 -2.442 1.00 98.00 82 ILE A C 1
ATOM 630 O O . ILE A 1 82 ? -6.969 -6.877 -1.676 1.00 98.00 82 ILE A O 1
ATOM 634 N N . LEU A 1 83 ? -4.748 -6.930 -2.025 1.00 98.25 83 LEU A N 1
ATOM 635 C CA . LEU A 1 83 ? -4.403 -7.184 -0.629 1.00 98.25 83 LEU A CA 1
ATOM 636 C C . LEU A 1 83 ? -4.875 -6.046 0.283 1.00 98.25 83 LEU A C 1
ATOM 638 O O . LEU A 1 83 ? -5.465 -6.325 1.325 1.00 98.25 83 LEU A O 1
ATOM 642 N N . GLN A 1 84 ? -4.664 -4.795 -0.128 1.00 97.19 84 GLN A N 1
ATOM 643 C CA . GLN A 1 84 ? -5.102 -3.616 0.613 1.00 97.19 84 GLN A CA 1
ATOM 644 C C . GLN A 1 84 ? -6.624 -3.618 0.805 1.00 97.19 84 GLN A C 1
ATOM 646 O O . GLN A 1 84 ? -7.096 -3.534 1.933 1.00 97.19 84 GLN A O 1
ATOM 651 N N . VAL A 1 85 ? -7.395 -3.843 -0.264 1.00 96.94 85 VAL A N 1
ATOM 652 C CA . VAL A 1 85 ? -8.867 -3.905 -0.196 1.00 96.94 85 VAL A CA 1
ATOM 653 C C . VAL A 1 85 ? -9.346 -5.017 0.741 1.00 96.94 85 VAL A C 1
ATOM 655 O O . VAL A 1 85 ? -10.287 -4.824 1.513 1.00 96.94 85 VAL A O 1
ATOM 658 N N . VAL A 1 86 ? -8.700 -6.186 0.709 1.00 97.50 86 VAL A N 1
ATOM 659 C CA . VAL A 1 86 ? -9.024 -7.294 1.620 1.00 97.50 86 VAL A CA 1
ATOM 660 C C . VAL A 1 86 ? -8.729 -6.914 3.074 1.00 97.50 86 VAL A C 1
ATOM 662 O O . VAL A 1 86 ? -9.547 -7.189 3.953 1.00 97.50 86 VAL A O 1
ATOM 665 N N . GLN A 1 87 ? -7.589 -6.277 3.344 1.00 97.38 87 GLN A N 1
ATOM 666 C CA . GLN A 1 87 ? -7.223 -5.816 4.687 1.00 97.38 87 GLN A CA 1
ATOM 667 C C . GLN A 1 87 ? -8.184 -4.744 5.208 1.00 97.38 87 GLN A C 1
ATOM 669 O O . GLN A 1 87 ? -8.624 -4.829 6.357 1.00 97.38 87 GLN A O 1
ATOM 674 N N . ASP A 1 88 ? -8.564 -3.788 4.364 1.00 96.56 88 ASP A N 1
ATOM 675 C CA . ASP A 1 88 ? -9.528 -2.744 4.708 1.00 96.56 88 ASP A CA 1
ATOM 676 C C . ASP A 1 88 ? -10.897 -3.360 5.031 1.00 96.56 88 ASP A C 1
ATOM 678 O O . ASP A 1 88 ? -11.523 -3.009 6.035 1.00 96.56 88 ASP A O 1
ATOM 682 N N . TYR A 1 89 ? -11.330 -4.360 4.251 1.00 96.44 89 TYR A N 1
ATOM 683 C CA . TYR A 1 89 ? -12.602 -5.049 4.473 1.00 96.44 89 TYR A CA 1
ATOM 684 C C . TYR A 1 89 ? -12.621 -5.737 5.839 1.00 96.44 89 TYR A C 1
ATOM 686 O O . TYR A 1 89 ? -13.541 -5.538 6.638 1.00 96.44 89 TYR A O 1
ATOM 694 N N . TRP A 1 90 ? -11.579 -6.515 6.141 1.00 97.50 90 TRP A N 1
ATOM 695 C CA . TRP A 1 90 ? -11.464 -7.190 7.431 1.00 97.50 90 TRP A CA 1
ATOM 696 C C . TRP A 1 90 ? -11.310 -6.212 8.596 1.00 97.50 90 TRP A C 1
ATOM 698 O O . TRP A 1 90 ? -11.793 -6.503 9.690 1.00 97.50 90 TRP A O 1
ATOM 708 N N . SER A 1 91 ? -10.716 -5.041 8.370 1.00 97.12 91 SER A N 1
ATOM 709 C CA . SER A 1 91 ? -10.611 -3.989 9.385 1.00 97.12 91 SER A CA 1
ATOM 710 C C . SER A 1 91 ? -11.981 -3.412 9.752 1.00 97.12 91 SER A C 1
ATOM 712 O O . SER A 1 91 ? -12.269 -3.242 10.937 1.00 97.12 91 SER A O 1
ATOM 714 N N . VAL A 1 92 ? -12.863 -3.194 8.770 1.00 97.00 92 VAL A N 1
ATOM 715 C CA . VAL A 1 92 ? -14.256 -2.774 9.019 1.00 97.00 92 VAL A CA 1
ATOM 716 C C . VAL A 1 92 ? -15.037 -3.859 9.754 1.00 97.00 92 VAL A C 1
ATOM 718 O O . VAL A 1 92 ? -15.743 -3.564 10.721 1.00 97.00 92 VAL A O 1
ATOM 721 N N . VAL A 1 93 ? -14.901 -5.121 9.331 1.00 97.50 93 VAL A N 1
ATOM 722 C CA . VAL A 1 93 ? -15.549 -6.253 10.011 1.00 97.50 93 VAL A CA 1
ATOM 723 C C . VAL A 1 93 ? -15.099 -6.319 11.471 1.00 97.50 93 VAL A C 1
ATOM 725 O O . VAL A 1 93 ? -15.942 -6.360 12.363 1.00 97.50 93 VAL A O 1
ATOM 728 N N . LEU A 1 94 ? -13.793 -6.239 11.734 1.00 97.44 94 LEU A N 1
ATOM 729 C CA . LEU A 1 94 ? -13.243 -6.234 13.089 1.00 97.44 94 LEU A CA 1
ATOM 730 C C . LEU A 1 94 ? -13.775 -5.064 13.928 1.00 97.44 94 LEU A C 1
ATOM 732 O O . LEU A 1 94 ? -14.173 -5.266 15.076 1.00 97.44 94 LEU A O 1
ATOM 736 N N . ALA A 1 95 ? -13.808 -3.849 13.373 1.00 97.44 95 ALA A N 1
ATOM 737 C CA . ALA A 1 95 ? -14.326 -2.675 14.072 1.00 97.44 95 ALA A CA 1
ATOM 738 C C . ALA A 1 95 ? -15.813 -2.831 14.430 1.00 97.44 95 ALA A C 1
ATOM 740 O O . ALA A 1 95 ? -16.233 -2.456 15.527 1.00 97.44 95 ALA A O 1
ATOM 741 N N . ARG A 1 96 ? -16.601 -3.444 13.538 1.00 97.75 96 ARG A N 1
ATOM 742 C CA . ARG A 1 96 ? -18.022 -3.721 13.766 1.00 97.75 96 ARG A CA 1
ATOM 743 C C . ARG A 1 96 ? -18.234 -4.745 14.879 1.00 97.75 96 ARG A C 1
ATOM 745 O O . ARG A 1 96 ? -19.055 -4.508 15.761 1.00 97.75 96 ARG A O 1
ATOM 752 N N . GLU A 1 97 ? -17.500 -5.855 14.857 1.00 98.00 97 GLU A N 1
ATOM 753 C CA . GLU A 1 97 ? -17.604 -6.878 15.906 1.00 98.00 97 GLU A CA 1
ATOM 754 C C . GLU A 1 97 ? -17.115 -6.340 17.263 1.00 98.00 97 GLU A C 1
ATOM 756 O O . GLU A 1 97 ? -17.732 -6.598 18.294 1.00 98.00 97 GLU A O 1
ATOM 761 N N . ASN A 1 98 ? -16.062 -5.514 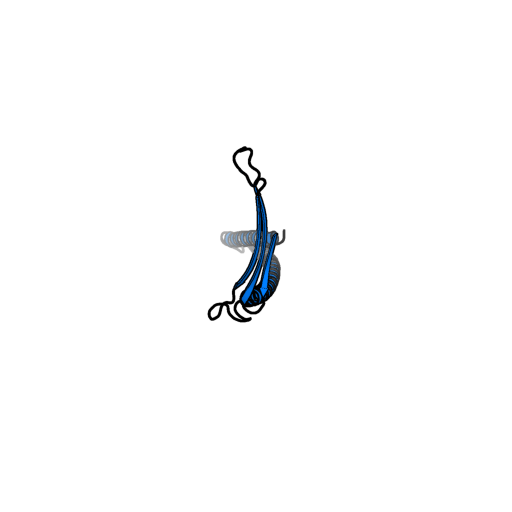17.284 1.00 97.81 98 ASN A N 1
ATOM 762 C CA . ASN A 1 98 ? -15.611 -4.853 18.512 1.00 97.81 98 ASN A CA 1
ATOM 763 C C . ASN A 1 98 ? -16.691 -3.917 19.079 1.00 97.81 98 ASN A C 1
ATOM 765 O O . ASN A 1 98 ? -16.953 -3.937 20.280 1.00 97.81 98 ASN A O 1
ATOM 769 N N . LEU A 1 99 ? -17.376 -3.144 18.230 1.00 98.19 99 LEU A N 1
ATOM 770 C CA . LEU A 1 99 ? -18.502 -2.316 18.664 1.00 98.19 99 LEU A CA 1
ATOM 771 C C . LEU A 1 99 ? -19.615 -3.154 19.313 1.00 98.19 99 LEU A C 1
ATOM 773 O O . LEU A 1 99 ? -20.137 -2.760 20.358 1.00 98.19 99 LEU A O 1
ATOM 777 N N . ASP A 1 100 ? -19.960 -4.307 18.738 1.00 98.25 100 ASP A N 1
ATOM 778 C CA . ASP A 1 100 ? -20.951 -5.213 19.332 1.00 98.25 100 ASP A CA 1
ATOM 779 C C . ASP A 1 100 ? -20.506 -5.720 20.717 1.00 98.25 100 ASP A C 1
ATOM 781 O O . ASP A 1 100 ? -21.280 -5.694 21.677 1.00 98.25 100 ASP A O 1
ATOM 785 N N . VAL A 1 101 ? -19.227 -6.077 20.868 1.00 98.19 101 VAL A N 1
ATOM 786 C CA . VAL A 1 101 ? -18.643 -6.464 22.163 1.00 98.19 101 VAL A CA 1
ATOM 787 C C . VAL A 1 101 ? -18.714 -5.322 23.183 1.00 98.19 101 VAL A C 1
ATOM 789 O O . VAL A 1 101 ? -19.115 -5.552 24.327 1.00 98.19 101 VAL A O 1
ATOM 792 N N . GLN A 1 102 ? -18.381 -4.084 22.799 1.00 97.94 102 GLN A N 1
ATOM 793 C CA . GLN A 1 102 ? -18.476 -2.937 23.712 1.00 97.94 102 GLN A CA 1
ATOM 794 C C . GLN A 1 102 ? -19.924 -2.644 24.115 1.00 97.94 102 GLN A C 1
ATOM 796 O O . GLN A 1 102 ? -20.184 -2.330 25.277 1.00 97.94 102 GLN A O 1
ATOM 801 N N . ARG A 1 103 ? -20.881 -2.786 23.189 1.00 98.12 103 ARG A N 1
ATOM 802 C CA . ARG A 1 103 ? -22.313 -2.612 23.478 1.00 98.12 103 ARG A CA 1
ATOM 803 C C . ARG A 1 103 ? -22.821 -3.656 24.467 1.00 98.12 103 ARG A C 1
ATOM 805 O O . ARG A 1 103 ? -23.486 -3.288 25.430 1.00 98.12 103 ARG A O 1
ATOM 812 N N . LYS A 1 104 ? -22.449 -4.927 24.289 1.00 98.00 104 LYS A N 1
ATOM 813 C CA . LYS A 1 104 ? -22.755 -5.997 25.254 1.00 98.00 104 LYS A CA 1
ATOM 814 C C . LYS A 1 104 ? -22.121 -5.730 26.620 1.00 98.00 104 LYS A C 1
ATOM 816 O O . LYS A 1 104 ? -22.773 -5.891 27.642 1.00 98.00 104 LYS A O 1
ATOM 821 N N . SER A 1 105 ? -20.876 -5.257 26.649 1.00 97.44 105 SER A N 1
ATOM 822 C CA . SER A 1 105 ? -20.185 -4.880 27.891 1.00 97.44 10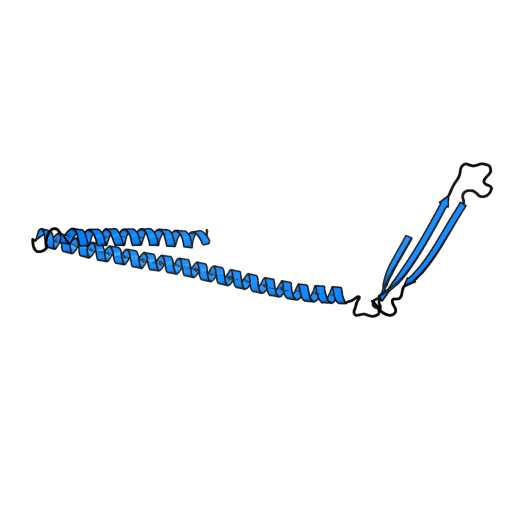5 SER A CA 1
ATOM 823 C C . SER A 1 105 ? -20.8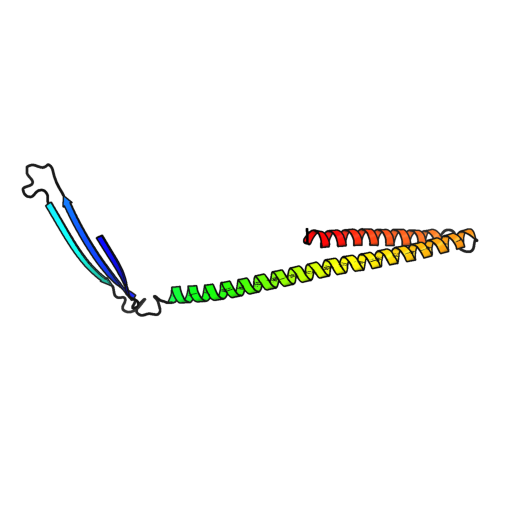89 -3.737 28.639 1.00 97.44 105 SER A C 1
ATOM 825 O O . SER A 1 105 ? -20.988 -3.764 29.866 1.00 97.44 105 SER A O 1
ATOM 827 N N . LEU A 1 106 ? -21.418 -2.749 27.909 1.00 98.00 106 LEU A N 1
ATOM 828 C CA . LEU A 1 106 ? -22.237 -1.676 28.475 1.00 98.00 106 LEU A CA 1
ATOM 829 C C . LEU A 1 106 ? -23.574 -2.198 29.020 1.00 98.00 106 LEU A C 1
ATOM 831 O O . LEU A 1 106 ? -23.955 -1.808 30.120 1.00 98.00 106 LEU A O 1
ATOM 835 N N . ASP A 1 107 ? -24.259 -3.077 28.285 1.00 98.06 107 ASP A N 1
ATOM 836 C CA . ASP A 1 107 ? -25.518 -3.696 28.724 1.00 98.06 107 ASP A CA 1
ATOM 837 C C . ASP A 1 107 ? -25.336 -4.478 30.037 1.00 98.06 107 ASP A C 1
ATOM 839 O O . ASP A 1 107 ? -26.088 -4.290 30.992 1.00 98.06 107 ASP A O 1
ATOM 843 N N . GLU A 1 108 ? -24.273 -5.278 30.146 1.00 97.56 108 GLU A N 1
ATOM 844 C CA . GLU A 1 108 ? -23.951 -5.998 31.383 1.00 97.56 108 GLU A CA 1
ATOM 845 C C . GLU A 1 108 ? -23.587 -5.054 32.541 1.00 97.56 108 GLU A C 1
ATOM 847 O O . GLU A 1 108 ? -24.037 -5.251 33.673 1.00 97.56 108 GLU A O 1
ATOM 852 N N . ALA A 1 109 ? -22.833 -3.981 32.277 1.00 96.94 109 ALA A N 1
ATOM 853 C CA . ALA A 1 109 ? -22.551 -2.965 33.293 1.00 96.94 109 ALA A CA 1
ATOM 854 C C . ALA A 1 109 ? -23.834 -2.263 33.774 1.00 96.94 109 ALA A C 1
ATOM 856 O O . ALA A 1 109 ? -23.978 -2.005 34.970 1.00 96.94 109 ALA A O 1
ATOM 857 N N . GLN A 1 110 ? -24.781 -1.999 32.868 1.00 97.31 110 GLN A N 1
ATOM 858 C CA . GLN A 1 110 ? -26.071 -1.400 33.204 1.00 97.31 110 GLN A CA 1
ATOM 859 C C . GLN A 1 110 ? -26.912 -2.337 34.077 1.00 97.31 110 GLN A C 1
ATOM 861 O O . GLN A 1 110 ? -27.441 -1.899 35.097 1.00 97.31 110 GLN A O 1
ATOM 866 N N . LYS A 1 111 ? -26.971 -3.635 33.748 1.00 96.94 111 LYS A N 1
ATOM 867 C CA . LYS A 1 111 ? -27.648 -4.642 34.585 1.00 96.94 111 LYS A CA 1
ATOM 868 C C . LYS A 1 111 ? -27.047 -4.718 35.988 1.00 96.94 111 LYS A C 1
ATOM 870 O O . LYS A 1 111 ? -27.796 -4.799 36.961 1.00 96.94 111 LYS A O 1
ATOM 875 N N . SER A 1 112 ? -25.716 -4.661 36.101 1.00 95.38 112 SER A N 1
ATOM 876 C CA . SER A 1 112 ? -25.029 -4.622 37.399 1.00 95.38 112 SER A CA 1
ATOM 877 C C . SER A 1 112 ? -25.410 -3.374 38.197 1.00 95.38 112 SER A C 1
ATOM 879 O O . SER A 1 112 ? -25.765 -3.480 39.367 1.00 95.38 112 SER A O 1
ATOM 881 N N . TYR A 1 113 ? -25.411 -2.200 37.561 1.00 96.12 113 TYR A N 1
ATOM 882 C CA . TYR A 1 113 ? -25.835 -0.956 38.203 1.00 96.12 113 TYR A CA 1
ATOM 883 C C . TYR A 1 113 ? -27.302 -1.006 38.658 1.00 96.12 113 TYR A C 1
ATOM 885 O O . TYR A 1 113 ? -27.620 -0.598 39.775 1.00 96.12 113 TYR A O 1
ATOM 893 N N . ASP A 1 114 ? -28.200 -1.550 37.836 1.00 95.94 114 ASP A N 1
ATOM 894 C CA . ASP A 1 114 ? -29.618 -1.689 38.178 1.00 95.94 114 ASP A CA 1
ATOM 895 C C . ASP A 1 114 ? -29.836 -2.662 39.349 1.00 95.94 114 ASP A C 1
ATOM 897 O O . ASP A 1 114 ? -30.738 -2.462 40.169 1.00 95.94 114 ASP A O 1
ATOM 901 N N . HIS A 1 115 ? -29.012 -3.708 39.449 1.00 95.06 115 HIS A N 1
ATOM 902 C CA . HIS A 1 115 ? -28.994 -4.619 40.591 1.00 95.06 115 HIS A CA 1
ATOM 903 C C . HIS A 1 115 ? -28.520 -3.908 41.868 1.00 95.06 115 HIS A C 1
ATOM 905 O O . HIS A 1 115 ? -29.212 -3.950 42.887 1.00 95.06 115 HIS A O 1
ATOM 911 N N . ASP A 1 116 ? -27.404 -3.183 41.801 1.00 94.06 116 ASP A N 1
ATOM 912 C CA . ASP A 1 116 ? -26.845 -2.444 42.939 1.00 94.06 116 ASP A CA 1
ATOM 913 C C . ASP A 1 116 ? -27.790 -1.341 43.423 1.00 94.06 116 ASP A C 1
ATOM 915 O O . ASP A 1 116 ? -27.968 -1.139 44.626 1.00 94.06 116 ASP A O 1
ATOM 919 N N . LYS A 1 117 ? -28.489 -0.679 42.496 1.00 94.31 117 LYS A N 1
ATOM 920 C CA . LYS A 1 117 ? -29.520 0.317 42.804 1.00 94.31 117 LYS A CA 1
ATOM 921 C C . LYS A 1 117 ? -30.683 -0.290 43.591 1.00 94.31 117 LYS A C 1
ATOM 923 O O . LYS A 1 117 ? -31.175 0.331 44.536 1.00 94.31 117 LYS A O 1
ATOM 928 N N . LYS A 1 118 ? -31.115 -1.506 43.237 1.00 94.06 118 LYS A N 1
ATOM 929 C CA . LYS A 1 118 ? -32.144 -2.244 43.991 1.00 94.06 118 LYS A CA 1
ATOM 930 C C . LYS A 1 118 ? -31.626 -2.651 45.369 1.00 94.06 118 LYS A C 1
ATOM 932 O O . LYS A 1 118 ? -32.318 -2.414 46.355 1.00 94.06 118 LYS A O 1
ATOM 937 N N . ALA A 1 119 ? -30.411 -3.189 45.460 1.00 92.06 119 ALA A N 1
ATOM 938 C CA . ALA A 1 119 ? -29.801 -3.567 46.736 1.00 92.06 119 ALA A CA 1
ATOM 939 C C . ALA A 1 119 ? -29.664 -2.363 47.687 1.00 92.06 119 ALA A C 1
ATOM 941 O O . ALA A 1 119 ? -29.999 -2.470 48.866 1.00 92.06 119 ALA A O 1
ATOM 942 N N . LEU A 1 120 ? -29.278 -1.196 47.162 1.00 93.38 120 LEU A N 1
ATOM 943 C CA . LEU A 1 120 ? -29.234 0.063 47.907 1.00 93.38 120 LEU A CA 1
ATOM 944 C C . LEU A 1 120 ? -30.620 0.483 48.413 1.00 93.38 120 LEU A C 1
ATOM 946 O O . LEU A 1 120 ? -30.754 0.842 49.580 1.00 93.38 120 LEU A O 1
ATOM 950 N N . SER A 1 121 ? -31.665 0.395 47.579 1.00 90.88 121 SER A N 1
ATOM 951 C CA . SER A 1 121 ? -33.035 0.725 48.016 1.00 90.88 121 SER A CA 1
ATOM 952 C C . SER A 1 121 ? -33.566 -0.194 49.120 1.00 90.88 121 SER A C 1
ATOM 954 O O . SER A 1 121 ? -34.423 0.211 49.899 1.00 90.88 121 SER A O 1
ATOM 956 N N . LEU A 1 122 ? -33.031 -1.414 49.206 1.00 94.12 122 LEU A N 1
ATOM 957 C CA . LEU A 1 122 ? -33.341 -2.395 50.245 1.00 94.12 122 LEU A CA 1
ATOM 958 C C . LEU A 1 122 ? -32.423 -2.266 51.476 1.00 94.12 122 LEU A C 1
ATOM 960 O O . LEU A 1 122 ? -32.551 -3.050 52.412 1.00 94.12 122 LEU A O 1
ATOM 964 N N . GLY A 1 123 ? -31.486 -1.309 51.483 1.00 90.94 123 GLY A N 1
ATOM 965 C CA . GLY A 1 123 ? -30.511 -1.112 52.562 1.00 90.94 123 GLY A CA 1
ATOM 966 C C . GLY A 1 123 ? -29.405 -2.173 52.626 1.00 90.94 123 GLY A C 1
ATOM 967 O O . GLY A 1 123 ? -28.651 -2.207 53.594 1.00 90.94 123 GLY A O 1
ATOM 968 N N . ALA A 1 124 ? -29.291 -3.033 51.610 1.00 89.19 124 ALA A N 1
ATOM 969 C CA . ALA A 1 124 ? -28.323 -4.129 51.546 1.00 89.19 124 ALA A CA 1
ATOM 970 C C . ALA A 1 124 ? -26.966 -3.722 50.936 1.00 89.19 124 ALA A C 1
ATOM 972 O O . ALA A 1 124 ? -26.046 -4.537 50.903 1.00 89.19 124 ALA A O 1
ATOM 973 N N . LEU A 1 125 ? -26.835 -2.481 50.451 1.00 88.94 125 LEU A N 1
ATOM 974 C CA . LEU A 1 125 ? -25.612 -1.941 49.854 1.00 88.94 125 LEU A CA 1
ATOM 975 C C . LEU A 1 125 ? -25.291 -0.551 50.437 1.00 88.94 125 LEU A C 1
ATOM 977 O O . LEU A 1 125 ? -26.204 0.269 50.565 1.00 88.94 125 LEU A O 1
ATOM 981 N N . PRO A 1 126 ? -24.022 -0.238 50.759 1.00 90.88 126 PRO A N 1
ATOM 982 C CA . PRO A 1 126 ? -23.618 1.110 51.147 1.00 90.88 126 PRO A CA 1
ATOM 983 C C . PRO A 1 126 ? -23.858 2.142 50.025 1.00 90.88 126 PRO A C 1
ATOM 9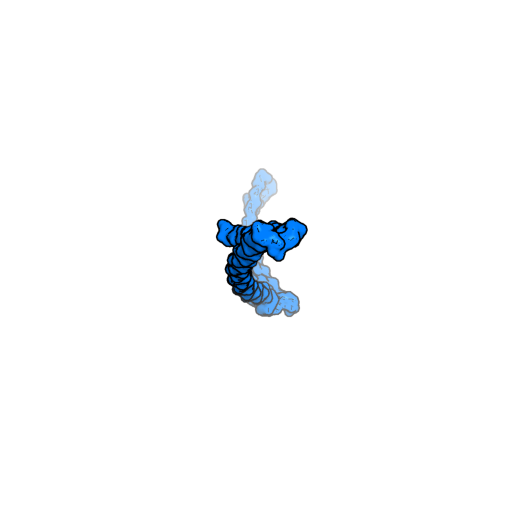85 O O . PRO A 1 126 ? -23.528 1.870 48.869 1.00 90.88 126 PRO A O 1
ATOM 988 N N . PRO A 1 127 ? -24.318 3.374 50.335 1.00 85.19 127 PRO A N 1
ATOM 989 C CA . PRO A 1 127 ? -24.535 4.425 49.331 1.00 85.19 127 PRO A CA 1
ATOM 990 C C . PRO A 1 127 ? -23.290 4.824 48.535 1.00 85.19 127 PRO A C 1
ATOM 992 O O . PRO A 1 127 ? -23.415 5.436 47.484 1.00 85.19 127 PRO A O 1
ATOM 995 N N . LEU A 1 128 ? -22.087 4.523 49.029 1.00 86.44 128 LEU A N 1
ATOM 996 C CA . LEU A 1 128 ? -20.845 4.831 48.322 1.00 86.44 128 LEU A CA 1
ATOM 997 C C . LEU A 1 128 ? -20.574 3.856 47.165 1.00 86.44 128 LEU A C 1
ATOM 999 O O . LEU A 1 128 ? -19.991 4.252 46.157 1.00 86.44 128 LEU A O 1
ATOM 1003 N N . ASP A 1 129 ? -21.000 2.596 47.289 1.00 86.25 129 ASP A N 1
ATOM 1004 C CA . ASP A 1 129 ? -20.682 1.556 46.306 1.00 86.25 129 ASP A CA 1
ATOM 1005 C C . ASP A 1 129 ? -21.467 1.725 44.996 1.00 86.25 129 ASP A C 1
ATOM 1007 O O . ASP A 1 129 ? -20.973 1.337 43.940 1.00 86.25 129 ASP A O 1
ATOM 1011 N N . ILE A 1 130 ? -22.617 2.413 45.013 1.00 91.69 130 ILE A N 1
ATOM 1012 C CA . ILE A 1 130 ? -23.392 2.700 43.792 1.00 91.69 130 ILE A CA 1
ATOM 1013 C C . ILE A 1 130 ? -22.617 3.565 42.786 1.00 91.69 130 ILE A C 1
ATOM 1015 O O . ILE A 1 130 ? -22.730 3.359 41.578 1.00 91.69 130 ILE A O 1
ATOM 1019 N N . TYR A 1 131 ? -21.775 4.489 43.269 1.00 92.44 131 TYR A N 1
ATOM 1020 C CA . TYR A 1 131 ? -20.966 5.362 42.415 1.00 92.44 131 TYR A CA 1
ATOM 1021 C C . TYR A 1 131 ? -19.871 4.591 41.675 1.00 92.44 131 TYR A C 1
ATOM 1023 O O . TYR A 1 131 ? -19.450 5.000 40.592 1.00 92.44 131 TYR A O 1
ATOM 1031 N N . ARG A 1 132 ? -19.409 3.459 42.226 1.00 91.69 132 ARG A N 1
ATOM 1032 C CA . ARG A 1 132 ? -18.461 2.577 41.530 1.00 91.69 132 ARG A CA 1
ATOM 1033 C C . ARG A 1 132 ? -19.123 1.952 40.307 1.00 91.69 132 ARG A C 1
ATOM 1035 O O . ARG A 1 132 ? -18.546 1.994 39.222 1.00 91.69 132 ARG A O 1
ATOM 1042 N N . SER A 1 133 ? -20.343 1.444 40.464 1.00 92.75 133 SER A N 1
ATOM 1043 C CA . SER A 1 133 ? -21.109 0.838 39.370 1.00 92.75 133 SER A CA 1
ATOM 1044 C C . SER A 1 133 ? -21.559 1.876 38.339 1.00 92.75 133 SER A C 1
ATOM 1046 O O . SER A 1 133 ? -21.470 1.623 37.139 1.00 92.75 133 SER A O 1
ATOM 1048 N N . GLU A 1 134 ? -21.933 3.084 38.771 1.00 94.19 134 GLU A N 1
ATOM 1049 C CA . GLU A 1 134 ? -22.219 4.207 37.865 1.00 94.19 134 GLU A CA 1
ATOM 1050 C C . GLU A 1 134 ? -20.986 4.613 37.043 1.00 94.19 134 GLU A C 1
ATOM 1052 O O . GLU A 1 134 ? -21.059 4.748 35.820 1.00 94.19 134 GLU A O 1
ATOM 1057 N N . SER A 1 135 ? -19.828 4.746 37.698 1.00 95.88 135 SER A N 1
ATOM 1058 C CA . SER A 1 135 ? -18.553 5.034 37.033 1.00 95.88 135 SER A CA 1
ATOM 1059 C C . SER A 1 135 ? -18.192 3.952 36.010 1.00 95.88 135 SER A C 1
ATOM 1061 O O . SER A 1 135 ? -17.735 4.258 34.906 1.00 95.88 135 SER A O 1
ATOM 1063 N N . GLN A 1 136 ? -18.473 2.684 36.323 1.00 94.69 136 GLN A N 1
ATOM 1064 C CA . GLN A 1 136 ? -18.262 1.580 35.393 1.00 94.69 136 GLN A CA 1
ATOM 1065 C C . GLN A 1 136 ? -19.154 1.702 34.150 1.00 94.69 136 GLN A C 1
ATOM 1067 O O . GLN A 1 136 ? -18.648 1.565 33.036 1.00 94.69 136 GLN A O 1
ATOM 1072 N N . VAL A 1 137 ? -20.445 2.014 34.306 1.00 97.25 137 VAL A N 1
ATOM 1073 C CA . VAL A 1 137 ? -21.356 2.274 33.174 1.00 97.25 137 VAL A CA 1
ATOM 1074 C C . VAL A 1 137 ? -20.851 3.445 32.329 1.00 97.25 137 VAL A C 1
ATOM 1076 O O . VAL A 1 137 ? -20.760 3.329 31.105 1.00 97.25 137 VAL A O 1
ATOM 1079 N N . ALA A 1 138 ? -20.462 4.554 32.964 1.00 96.81 138 ALA A N 1
ATOM 1080 C CA . ALA A 1 138 ? -19.915 5.717 32.270 1.00 96.81 138 ALA A CA 1
ATOM 1081 C C . ALA A 1 138 ? -18.645 5.362 31.473 1.00 96.81 138 ALA A C 1
ATOM 1083 O O . ALA A 1 138 ? -18.526 5.727 30.302 1.00 96.81 138 ALA A O 1
ATOM 1084 N N . SER A 1 139 ? -17.741 4.579 32.065 1.00 97.31 139 SER A N 1
ATOM 1085 C CA . SER A 1 139 ? -16.528 4.080 31.411 1.00 97.31 139 SER A CA 1
ATOM 1086 C C . SER A 1 139 ? -16.847 3.194 30.198 1.00 97.31 139 SER A C 1
ATOM 1088 O O . SER A 1 139 ? -16.310 3.411 29.108 1.00 97.31 139 SER A O 1
ATOM 1090 N N . ARG A 1 140 ? -17.795 2.250 30.323 1.00 97.38 140 ARG A N 1
ATOM 1091 C CA . ARG A 1 140 ? -18.239 1.414 29.189 1.00 97.38 140 ARG A CA 1
ATOM 1092 C C . ARG A 1 140 ? -18.888 2.233 28.081 1.00 97.38 140 ARG A C 1
ATOM 1094 O O . ARG A 1 140 ? -18.658 1.954 26.906 1.00 97.38 140 ARG A O 1
ATOM 1101 N N . ARG A 1 141 ? -19.638 3.278 28.432 1.00 97.44 141 ARG A N 1
ATOM 1102 C CA . ARG A 1 141 ? -20.255 4.183 27.457 1.00 97.44 141 ARG A CA 1
ATOM 1103 C C . ARG A 1 141 ? -19.209 4.923 26.628 1.00 97.44 141 ARG A C 1
ATOM 1105 O O . ARG A 1 141 ? -19.371 5.025 25.415 1.00 97.44 141 ARG A O 1
ATOM 1112 N N . VAL A 1 142 ? -18.125 5.387 27.252 1.00 97.62 142 VAL A N 1
ATOM 1113 C CA . VAL A 1 142 ? -16.986 5.978 26.526 1.00 97.62 142 VAL A CA 1
ATOM 1114 C C . VAL A 1 142 ? -16.367 4.957 25.567 1.00 97.62 142 VAL A C 1
ATOM 1116 O O . VAL A 1 142 ? -16.113 5.294 24.413 1.00 97.62 142 VAL A O 1
ATOM 1119 N N . GLY A 1 143 ? -16.203 3.703 26.001 1.00 96.94 143 GLY A N 1
ATOM 1120 C CA . GLY A 1 143 ? -15.706 2.617 25.148 1.00 96.94 143 GLY A CA 1
ATOM 1121 C C . GLY A 1 143 ? -16.572 2.366 23.907 1.00 96.94 143 GLY A C 1
ATOM 1122 O O . GLY A 1 143 ? -16.039 2.221 22.808 1.00 96.94 143 GLY A O 1
ATOM 1123 N N . VAL A 1 144 ? -17.904 2.391 24.048 1.00 97.94 144 VAL A N 1
ATOM 1124 C CA . VAL A 1 144 ? -18.833 2.282 22.906 1.00 97.94 144 VAL A CA 1
ATOM 1125 C C . VAL A 1 144 ? -18.650 3.449 21.937 1.00 97.94 144 VAL A C 1
ATOM 1127 O O . VAL A 1 144 ? -18.498 3.217 20.744 1.00 97.94 144 VAL A O 1
ATOM 1130 N N . ILE A 1 145 ? -18.596 4.690 22.433 1.00 97.88 145 ILE A N 1
ATOM 1131 C CA . ILE A 1 145 ? -18.420 5.883 21.585 1.00 97.88 145 ILE A CA 1
ATOM 1132 C C . ILE A 1 145 ? -17.105 5.806 20.792 1.00 97.88 145 ILE A C 1
ATOM 1134 O O . ILE A 1 145 ? -17.074 6.106 19.598 1.00 97.88 145 ILE A O 1
ATOM 1138 N N . GLN A 1 146 ? -16.019 5.369 21.434 1.00 97.69 146 GLN A N 1
ATOM 1139 C CA . GLN A 1 146 ? -14.729 5.175 20.768 1.00 97.69 146 GLN A CA 1
ATOM 1140 C C . GLN A 1 146 ? -14.801 4.092 19.683 1.00 97.69 146 GLN A C 1
ATOM 1142 O O . GLN A 1 146 ? -14.276 4.289 18.587 1.00 97.69 146 GLN A O 1
ATOM 1147 N N . ALA A 1 147 ? -15.484 2.976 19.953 1.00 97.19 147 ALA A N 1
ATOM 1148 C CA . ALA A 1 147 ? -15.678 1.908 18.974 1.00 97.19 147 ALA A CA 1
ATOM 1149 C C . ALA A 1 147 ? -16.563 2.343 17.791 1.00 97.19 147 ALA A C 1
ATOM 1151 O O . ALA A 1 147 ? -16.273 1.988 16.649 1.00 97.19 147 ALA A O 1
ATOM 1152 N N . GLU A 1 148 ? -17.598 3.156 18.027 1.00 97.25 148 GLU A N 1
ATOM 1153 C CA . GLU A 1 148 ? -18.428 3.738 16.961 1.00 97.25 148 GLU A CA 1
ATOM 1154 C C . GLU A 1 148 ? -17.614 4.665 16.057 1.00 97.25 148 GLU A C 1
ATOM 1156 O O . GLU A 1 148 ? -17.725 4.593 14.830 1.00 97.25 148 GLU A O 1
ATOM 1161 N N . TYR A 1 149 ? -16.755 5.499 16.649 1.00 97.12 149 TYR A N 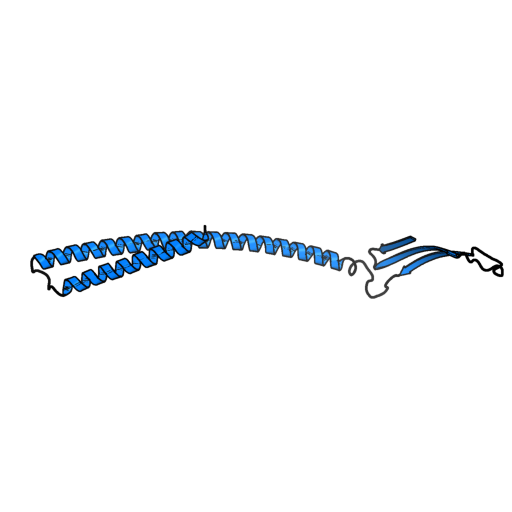1
ATOM 1162 C CA . TYR A 1 149 ? -15.856 6.362 15.890 1.00 97.12 149 TYR A CA 1
ATOM 1163 C C . TYR A 1 149 ? -14.859 5.549 15.051 1.00 97.12 149 TYR A C 1
ATOM 1165 O O . TYR A 1 149 ? -14.679 5.836 13.869 1.00 97.12 149 TYR A O 1
ATOM 1173 N N . ALA A 1 150 ? -14.266 4.496 15.623 1.00 95.50 150 ALA A N 1
ATOM 1174 C CA . ALA A 1 150 ? -13.343 3.613 14.910 1.00 95.50 150 ALA A CA 1
ATOM 1175 C C . ALA A 1 150 ? -14.017 2.877 13.736 1.00 95.50 150 ALA A C 1
ATOM 1177 O O . ALA A 1 150 ? -13.444 2.772 12.648 1.00 95.50 150 ALA A O 1
ATOM 1178 N N . LEU A 1 151 ? -15.257 2.408 13.918 1.00 96.75 151 LEU A N 1
ATOM 1179 C CA . LEU A 1 151 ? -16.040 1.813 12.833 1.00 96.75 151 LEU A CA 1
ATOM 1180 C C . LEU A 1 151 ? -16.318 2.830 11.724 1.00 96.75 151 LEU A C 1
ATOM 1182 O O . LEU A 1 151 ? -16.160 2.514 10.549 1.00 96.75 151 LEU A O 1
ATOM 1186 N N . LYS A 1 152 ? -16.694 4.061 12.078 1.00 95.88 152 LYS A N 1
ATOM 1187 C CA . LYS A 1 152 ? -16.927 5.113 11.086 1.00 95.88 152 LYS A CA 1
ATOM 1188 C C . LYS A 1 152 ? -15.657 5.432 10.294 1.00 95.88 152 LYS A C 1
ATOM 1190 O O . LYS A 1 152 ? -15.710 5.482 9.073 1.00 95.88 152 LYS A O 1
ATOM 1195 N N . GLN A 1 153 ? -14.520 5.566 10.976 1.00 94.75 153 GLN A N 1
ATOM 1196 C CA . GLN A 1 153 ? -13.232 5.850 10.343 1.00 94.75 153 GLN A CA 1
ATOM 1197 C C . GLN A 1 153 ? -12.800 4.745 9.370 1.00 94.75 153 GLN A C 1
ATOM 1199 O O . GLN A 1 153 ? -12.305 5.042 8.288 1.00 94.75 153 GLN A O 1
ATOM 1204 N N . THR A 1 154 ? -12.989 3.475 9.739 1.00 93.94 154 THR A N 1
ATOM 1205 C CA . THR A 1 154 ? -12.664 2.343 8.852 1.00 93.94 154 THR A CA 1
ATOM 1206 C C . THR A 1 154 ? -13.652 2.223 7.691 1.00 93.94 154 THR A C 1
ATOM 1208 O O . THR A 1 154 ? -13.247 1.896 6.581 1.00 93.94 154 THR A O 1
ATOM 1211 N N . ALA A 1 155 ? -14.934 2.530 7.907 1.00 92.19 155 ALA A N 1
ATOM 1212 C CA . ALA A 1 155 ? -15.947 2.520 6.853 1.00 92.19 155 ALA A CA 1
ATOM 1213 C C . ALA A 1 155 ? -15.778 3.668 5.842 1.00 92.19 155 ALA A C 1
ATOM 1215 O O . ALA A 1 155 ? -16.062 3.475 4.662 1.00 92.19 155 ALA A O 1
ATOM 1216 N N . ASP A 1 156 ? -15.290 4.835 6.277 1.00 92.62 156 ASP A N 1
ATOM 1217 C CA . ASP A 1 156 ? -15.040 5.989 5.402 1.00 92.62 156 ASP A CA 1
ATOM 1218 C C . ASP A 1 156 ? -13.977 5.693 4.321 1.00 92.62 156 ASP A C 1
ATOM 1220 O O . ASP A 1 156 ? -13.971 6.357 3.290 1.00 92.62 156 ASP A O 1
ATOM 1224 N N . ILE A 1 157 ? -13.136 4.662 4.494 1.00 88.50 157 ILE A N 1
ATOM 1225 C CA . ILE A 1 157 ? -12.178 4.193 3.470 1.00 88.50 157 ILE A CA 1
ATOM 1226 C C . ILE A 1 157 ? -12.901 3.678 2.208 1.00 88.50 157 ILE A C 1
ATOM 1228 O O . ILE A 1 157 ? -12.360 3.759 1.108 1.00 88.50 157 ILE A O 1
ATOM 1232 N N . PHE A 1 158 ? -14.129 3.169 2.353 1.00 84.81 158 PHE A N 1
ATOM 1233 C CA . PHE A 1 158 ? -14.929 2.593 1.264 1.00 84.81 158 PHE A CA 1
ATOM 1234 C C . PHE A 1 158 ? -15.944 3.563 0.645 1.00 84.81 158 PHE A C 1
ATOM 1236 O O . PHE A 1 158 ? -16.766 3.140 -0.172 1.00 84.81 158 PHE A O 1
ATOM 1243 N N . ARG A 1 159 ? -15.940 4.828 1.068 1.00 75.94 159 ARG A N 1
ATOM 1244 C CA . ARG A 1 159 ? -16.904 5.843 0.641 1.00 75.94 159 ARG A CA 1
ATOM 1245 C C . ARG A 1 159 ? -16.419 6.622 -0.576 1.00 75.94 159 ARG A C 1
ATOM 1247 O O . ARG A 1 159 ? -17.285 6.902 -1.436 1.00 75.94 159 ARG A O 1
#

Mean predicted aligned error: 10.39 Å